Protein AF-A0A816CPG7-F1 (afdb_monomer_lite)

pLDDT: mean 79.44, std 13.74, range [49.06, 98.38]

Radius of gyration: 19.95 Å; chains: 1; bounding box: 40×36×61 Å

Secondary structure (DSSP, 8-state):
-HHHHTGGG-TTS---S--SSTT-SS----TT-SS-----S--STT-PPTT-------SSS------EEEESTTSSS-EEEEES--SSHHIIIII---EEEE--HHHHHHHHHHHHHHHHHHHHHHHHHT-BTTB-------HHHHTTT-TTSHHHHHHHHS--

Organism: NCBI:txid1234261

Structure (mmCIF, N/CA/C/O backbone):
data_AF-A0A816CPG7-F1
#
_entry.id   AF-A0A816CPG7-F1
#
loop_
_atom_site.group_PDB
_atom_site.id
_atom_site.type_symbol
_atom_site.label_atom_id
_atom_site.label_alt_id
_atom_site.label_comp_id
_atom_site.label_asym_id
_atom_site.label_entity_id
_atom_site.label_seq_id
_atom_site.pdbx_PDB_ins_code
_atom_site.Cartn_x
_atom_site.Cartn_y
_atom_site.Cartn_z
_atom_site.occupancy
_atom_site.B_iso_or_equiv
_atom_site.auth_seq_id
_atom_site.auth_comp_id
_atom_site.auth_asym_id
_atom_site.auth_atom_id
_atom_site.pdbx_PDB_model_num
ATOM 1 N N . MET A 1 1 ? 4.038 0.284 21.197 1.00 59.00 1 MET A N 1
ATOM 2 C CA . MET A 1 1 ? 4.541 -0.146 19.866 1.00 59.00 1 MET A CA 1
ATOM 3 C C . MET A 1 1 ? 5.055 -1.590 19.853 1.00 59.00 1 MET A C 1
ATOM 5 O O . MET A 1 1 ? 5.080 -2.216 18.802 1.00 59.00 1 MET A O 1
ATOM 9 N N . ASP A 1 2 ? 5.469 -2.150 20.990 1.00 65.94 2 ASP A N 1
ATOM 10 C CA . ASP A 1 2 ? 6.387 -3.305 21.077 1.00 65.94 2 ASP A CA 1
ATOM 11 C C . ASP A 1 2 ? 5.839 -4.628 20.513 1.00 65.94 2 ASP A C 1
ATOM 13 O O . ASP A 1 2 ? 6.607 -5.479 20.058 1.00 65.94 2 ASP A O 1
ATOM 17 N N . ALA A 1 3 ? 4.510 -4.759 20.443 1.00 67.00 3 ALA A N 1
ATOM 18 C CA . ALA A 1 3 ? 3.823 -5.854 19.759 1.00 67.00 3 ALA A CA 1
ATOM 19 C C . ALA A 1 3 ? 4.096 -5.900 18.239 1.00 67.00 3 ALA A C 1
ATOM 21 O O . ALA A 1 3 ? 4.095 -6.983 17.656 1.00 67.00 3 ALA A O 1
ATOM 22 N N . ILE A 1 4 ? 4.357 -4.748 17.606 1.00 71.25 4 ILE A N 1
ATOM 23 C CA . ILE A 1 4 ? 4.685 -4.637 16.175 1.00 71.25 4 ILE A CA 1
ATOM 24 C C . ILE A 1 4 ? 6.196 -4.788 15.957 1.00 71.25 4 ILE A C 1
ATOM 26 O O . ILE A 1 4 ? 6.611 -5.460 15.015 1.00 71.25 4 ILE A O 1
ATOM 30 N N . LYS A 1 5 ? 7.031 -4.248 16.860 1.00 72.88 5 LYS A N 1
ATOM 31 C CA . LYS A 1 5 ? 8.503 -4.304 16.744 1.00 72.88 5 LYS A CA 1
ATOM 32 C C . LYS A 1 5 ? 9.019 -5.726 16.506 1.00 72.88 5 LYS A C 1
ATOM 34 O O . LYS A 1 5 ? 9.806 -5.967 15.595 1.00 72.88 5 LYS A O 1
ATOM 39 N N . ASN A 1 6 ? 8.513 -6.688 17.281 1.00 74.38 6 ASN A N 1
ATOM 40 C CA . ASN A 1 6 ? 8.913 -8.097 17.211 1.00 74.38 6 ASN A CA 1
ATOM 41 C C . ASN A 1 6 ? 8.104 -8.935 16.197 1.00 74.38 6 ASN A C 1
ATOM 43 O O . ASN A 1 6 ? 8.311 -10.145 16.107 1.00 74.38 6 ASN A O 1
ATOM 47 N N . LEU A 1 7 ? 7.194 -8.335 15.415 1.00 73.62 7 LEU A N 1
ATOM 48 C CA . LEU A 1 7 ? 6.334 -9.069 14.474 1.00 73.62 7 LEU A CA 1
ATOM 49 C C . LEU A 1 7 ? 7.158 -9.839 13.428 1.00 73.62 7 LEU A C 1
ATOM 51 O O . LEU A 1 7 ? 6.875 -11.004 13.164 1.00 73.62 7 LEU A O 1
ATOM 55 N N . HIS A 1 8 ? 8.248 -9.234 12.942 1.00 70.25 8 HIS A N 1
ATOM 56 C CA . HIS A 1 8 ? 9.192 -9.824 11.985 1.00 70.25 8 HIS A CA 1
ATOM 57 C C . HIS A 1 8 ? 9.875 -11.122 12.472 1.00 70.25 8 HIS A C 1
ATOM 59 O O . HIS A 1 8 ? 10.394 -11.890 11.665 1.00 70.25 8 HIS A O 1
ATOM 65 N N . GLN A 1 9 ? 9.878 -11.398 13.782 1.00 74.19 9 GLN A N 1
ATOM 66 C CA . GLN A 1 9 ? 10.439 -12.628 14.361 1.00 74.19 9 GLN A CA 1
ATOM 67 C C . GLN A 1 9 ? 9.450 -13.804 14.274 1.00 74.19 9 GLN A C 1
ATOM 69 O O . GLN A 1 9 ? 9.839 -14.974 14.353 1.00 74.19 9 GLN A O 1
ATOM 74 N N . ARG A 1 10 ? 8.152 -13.518 14.102 1.00 76.88 10 ARG A N 1
ATOM 75 C CA . ARG A 1 10 ? 7.078 -14.514 14.064 1.00 76.88 10 ARG A CA 1
ATOM 76 C C . ARG A 1 10 ? 6.956 -15.093 12.657 1.00 76.88 10 ARG A C 1
ATOM 78 O O . ARG A 1 10 ? 6.136 -14.644 11.869 1.00 76.88 10 ARG A O 1
ATOM 85 N N . LYS A 1 11 ? 7.713 -16.157 12.372 1.00 71.00 11 LYS A N 1
ATOM 86 C CA . LYS A 1 11 ? 7.741 -16.868 11.069 1.00 71.00 11 LYS A CA 1
ATOM 87 C C . LYS A 1 11 ? 6.381 -17.363 10.532 1.00 71.00 11 LYS A C 1
ATOM 89 O O . LYS A 1 11 ? 6.317 -17.811 9.394 1.00 71.00 11 LYS A O 1
ATOM 94 N N . THR A 1 12 ? 5.313 -17.315 11.330 1.00 77.19 12 THR A N 1
ATOM 95 C CA . THR A 1 12 ? 3.931 -17.621 10.922 1.00 77.19 12 THR A CA 1
ATOM 96 C C . THR A 1 12 ? 3.129 -16.399 10.457 1.00 77.19 12 THR A C 1
ATOM 98 O O . THR A 1 12 ? 1.992 -16.565 10.025 1.00 77.19 12 THR A O 1
ATOM 101 N N . ILE A 1 13 ? 3.685 -15.186 10.541 1.00 71.94 13 ILE A N 1
ATOM 102 C CA . ILE A 1 13 ? 3.050 -13.939 10.102 1.00 71.94 13 ILE A CA 1
ATOM 103 C C . ILE A 1 13 ? 3.835 -13.361 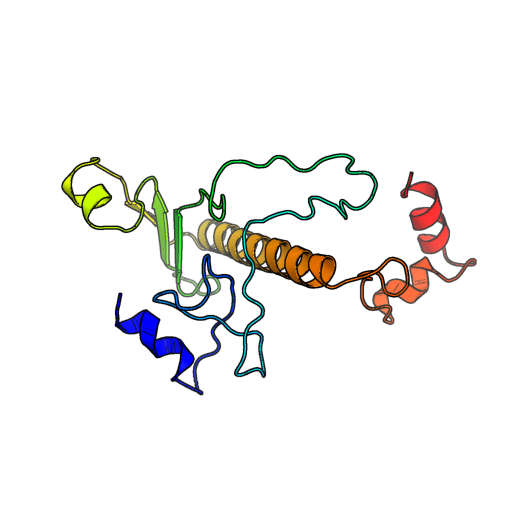8.929 1.00 71.94 13 ILE A C 1
ATOM 105 O O . ILE A 1 13 ? 5.017 -13.038 9.040 1.00 71.94 13 ILE A O 1
ATOM 109 N N . PHE A 1 14 ? 3.148 -13.185 7.805 1.00 74.75 14 PHE A N 1
ATOM 110 C CA . PHE A 1 14 ? 3.658 -12.400 6.691 1.00 74.75 14 PHE A CA 1
ATOM 111 C C . PHE A 1 14 ? 3.551 -10.903 7.022 1.00 74.75 14 PHE A C 1
ATOM 113 O O . PHE A 1 14 ? 2.493 -10.436 7.435 1.00 74.75 14 PHE A O 1
ATOM 120 N N . THR A 1 15 ? 4.648 -10.161 6.860 1.00 75.06 15 THR A N 1
ATOM 121 C CA . THR A 1 15 ? 4.714 -8.708 7.086 1.00 75.06 15 THR A CA 1
ATOM 122 C C . THR A 1 15 ? 5.371 -8.066 5.870 1.00 75.06 15 THR A C 1
ATOM 124 O O . THR A 1 15 ? 6.523 -8.377 5.583 1.00 75.06 15 THR A O 1
ATOM 127 N N . TYR A 1 16 ? 4.658 -7.185 5.169 1.00 75.31 16 TYR A N 1
ATOM 128 C CA . TYR A 1 16 ? 5.121 -6.508 3.953 1.00 75.31 16 TYR A CA 1
ATOM 129 C C . TYR A 1 16 ? 4.612 -5.062 3.919 1.00 75.31 16 TYR A C 1
ATOM 131 O O . TYR A 1 16 ? 3.647 -4.732 4.606 1.00 75.31 16 TYR A O 1
ATOM 139 N N . GLY A 1 17 ? 5.299 -4.192 3.179 1.00 76.81 17 GLY A N 1
ATOM 140 C CA . GLY 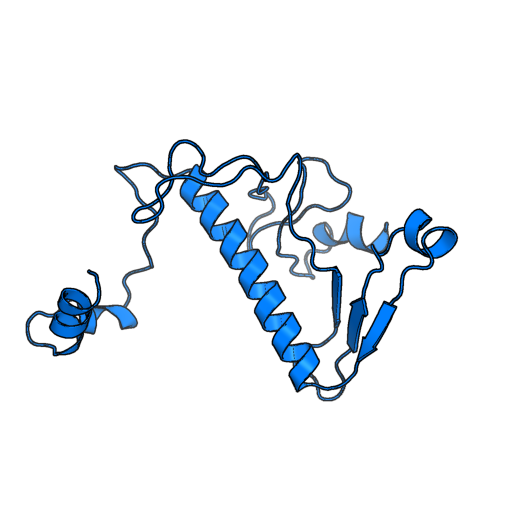A 1 17 ? 5.167 -2.740 3.297 1.00 76.81 17 GLY A CA 1
ATOM 141 C C . GLY A 1 17 ? 6.522 -2.036 3.246 1.00 76.81 17 GLY A C 1
ATOM 142 O O . GLY A 1 17 ? 7.492 -2.593 2.732 1.00 76.81 17 GLY A O 1
ATOM 143 N N . VAL A 1 18 ? 6.594 -0.818 3.788 1.00 74.38 18 VAL A N 1
ATOM 144 C CA . VAL A 1 18 ? 7.789 0.044 3.741 1.00 74.38 18 VAL A CA 1
ATOM 145 C C . VAL A 1 18 ? 8.109 0.677 5.094 1.00 74.38 18 VAL A C 1
ATOM 147 O O . VAL A 1 18 ? 7.239 0.799 5.952 1.00 74.38 18 VAL A O 1
ATOM 150 N N . THR A 1 19 ? 9.367 1.080 5.285 1.00 71.81 19 THR A N 1
ATOM 151 C CA . THR A 1 19 ? 9.864 1.728 6.509 1.00 71.81 19 THR A CA 1
ATOM 152 C C . THR A 1 19 ? 10.715 2.951 6.165 1.00 71.81 19 THR A C 1
ATOM 154 O O . THR A 1 19 ? 11.310 3.023 5.090 1.00 71.81 19 THR A O 1
ATOM 157 N N . GLN A 1 20 ? 10.777 3.926 7.079 1.00 65.19 20 GLN A N 1
ATOM 158 C CA . GLN A 1 20 ? 11.495 5.189 6.864 1.00 65.19 20 GLN A CA 1
ATOM 159 C C . GLN A 1 20 ? 13.021 5.077 7.040 1.00 65.19 20 GLN A C 1
ATOM 161 O O . GLN A 1 20 ? 13.753 5.862 6.435 1.00 65.19 20 GLN A O 1
ATOM 166 N N . SER A 1 21 ? 13.507 4.150 7.872 1.00 59.44 21 SER A N 1
ATOM 167 C CA . SER A 1 21 ? 14.924 4.051 8.244 1.00 59.44 21 SER A CA 1
ATOM 168 C C . SER A 1 21 ? 15.386 2.616 8.484 1.00 59.44 21 SER A C 1
ATOM 170 O O . SER A 1 21 ? 14.645 1.780 9.005 1.00 59.44 21 SER A O 1
ATOM 172 N N . GLU A 1 22 ? 16.655 2.358 8.173 1.00 54.19 22 GLU A N 1
ATOM 173 C CA . GLU A 1 22 ? 17.354 1.145 8.599 1.00 54.19 22 GLU A CA 1
ATOM 174 C C . GLU A 1 22 ? 17.603 1.206 10.112 1.00 54.19 22 GLU A C 1
ATOM 176 O O . GLU A 1 22 ? 17.993 2.249 10.637 1.00 54.19 22 GLU A O 1
ATOM 181 N N . GLY A 1 23 ? 17.314 0.119 10.834 1.00 55.91 23 GLY A N 1
ATOM 182 C CA . GLY A 1 23 ? 17.384 0.107 12.301 1.00 55.91 23 GLY A CA 1
ATOM 183 C C . GLY A 1 23 ? 16.252 0.867 13.009 1.00 55.91 23 GLY A C 1
ATOM 184 O O . GLY A 1 23 ? 16.370 1.156 14.197 1.00 55.91 23 GLY A O 1
ATOM 185 N N . GLY A 1 24 ? 15.158 1.190 12.308 1.00 60.88 24 GLY A N 1
ATOM 186 C CA . GLY A 1 24 ? 13.930 1.674 12.942 1.00 60.88 24 GLY A CA 1
ATOM 187 C C . GLY A 1 24 ? 13.255 0.613 13.826 1.00 60.88 24 GLY A C 1
ATOM 188 O O . GLY A 1 24 ? 13.532 -0.583 13.725 1.00 60.88 24 GLY A O 1
ATOM 189 N N . ASP A 1 25 ? 12.319 1.060 14.669 1.00 63.16 25 ASP A N 1
ATOM 190 C CA . ASP A 1 25 ? 11.571 0.211 15.614 1.00 63.16 25 ASP A CA 1
ATOM 191 C C . ASP A 1 25 ? 10.785 -0.934 14.941 1.00 63.16 25 ASP A C 1
ATOM 193 O O . ASP A 1 25 ? 10.504 -1.952 15.570 1.00 63.16 25 ASP A O 1
ATOM 197 N N . VAL A 1 26 ? 10.423 -0.778 13.664 1.00 68.56 26 VAL A N 1
ATOM 198 C CA . VAL A 1 26 ? 9.712 -1.778 12.860 1.00 68.56 26 VAL A CA 1
ATOM 199 C C . VAL A 1 26 ? 10.531 -2.066 11.605 1.00 68.56 26 VAL A C 1
ATOM 201 O O . VAL A 1 26 ? 10.920 -1.144 10.8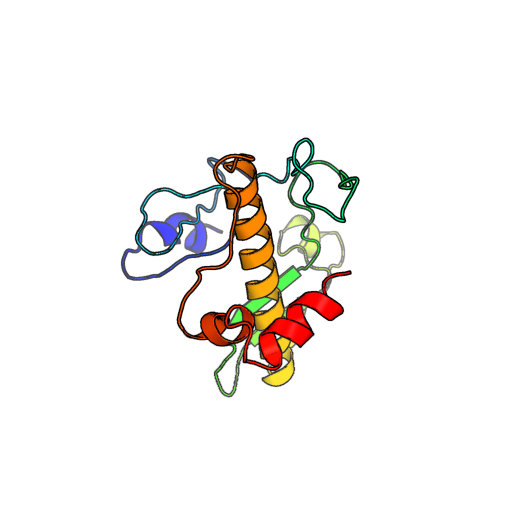92 1.00 68.56 26 VAL A O 1
ATOM 204 N N . ASN A 1 27 ? 10.763 -3.351 11.329 1.00 66.50 27 ASN A N 1
ATOM 205 C CA . ASN A 1 27 ? 11.447 -3.839 10.131 1.00 66.50 27 ASN A CA 1
ATOM 206 C C . ASN A 1 27 ? 10.467 -4.647 9.275 1.00 66.50 27 ASN A C 1
ATOM 208 O O . ASN A 1 27 ? 9.631 -5.376 9.811 1.00 66.50 27 ASN A O 1
ATOM 212 N N . VAL A 1 28 ? 10.573 -4.515 7.952 1.00 67.44 28 VAL A N 1
ATOM 213 C CA . VAL A 1 28 ? 9.647 -5.114 6.979 1.00 67.44 28 VAL A CA 1
ATOM 214 C C . VAL A 1 28 ? 10.444 -5.775 5.856 1.00 67.44 28 VAL A C 1
ATOM 216 O O . VAL A 1 28 ? 11.457 -5.235 5.410 1.00 67.44 28 VAL A O 1
ATOM 219 N N . PHE A 1 29 ? 10.001 -6.952 5.407 1.00 67.06 29 PHE A N 1
ATOM 220 C CA . PHE A 1 29 ? 10.732 -7.799 4.463 1.00 67.06 29 PHE A CA 1
ATOM 221 C C . PHE A 1 29 ? 9.833 -8.235 3.293 1.00 67.06 29 PHE A C 1
ATOM 223 O O . PHE A 1 29 ? 8.636 -8.442 3.490 1.00 67.06 29 PHE A O 1
ATOM 230 N N . PRO A 1 30 ? 10.364 -8.397 2.067 1.00 59.56 30 PRO A N 1
ATOM 231 C CA . PRO A 1 30 ? 9.598 -8.979 0.970 1.00 59.56 30 PRO A CA 1
ATOM 232 C C . PRO A 1 30 ? 9.302 -10.469 1.239 1.00 59.56 30 PRO A C 1
ATOM 234 O O . PRO A 1 30 ? 10.088 -11.138 1.921 1.00 59.56 30 PRO A O 1
ATOM 237 N N . PRO A 1 31 ? 8.194 -11.018 0.701 1.00 56.25 31 PRO A N 1
ATOM 238 C CA . PRO A 1 31 ? 7.827 -12.420 0.895 1.00 56.25 31 PRO A CA 1
ATOM 239 C C . PRO A 1 31 ? 8.971 -13.371 0.522 1.00 56.25 31 PRO A C 1
ATOM 241 O O . PRO A 1 31 ? 9.526 -13.301 -0.571 1.00 56.25 31 PRO A O 1
ATOM 244 N N . GLY A 1 32 ? 9.312 -14.272 1.447 1.00 58.47 32 GLY A N 1
ATOM 245 C CA . GLY A 1 32 ? 10.392 -15.250 1.281 1.00 58.47 32 GLY A CA 1
ATOM 246 C C . GLY A 1 32 ? 11.795 -14.775 1.686 1.00 58.47 32 GLY A C 1
ATOM 247 O O . GLY A 1 32 ? 12.719 -15.581 1.628 1.00 58.47 32 GLY A O 1
ATOM 248 N N . SER A 1 33 ? 11.974 -13.525 2.132 1.00 60.88 33 SER A N 1
ATOM 249 C CA . SER A 1 33 ? 13.274 -12.998 2.574 1.00 60.88 33 SER A CA 1
ATOM 250 C C . SER A 1 33 ? 13.345 -12.746 4.085 1.00 60.88 33 SER A C 1
ATOM 252 O O . SER A 1 33 ? 12.359 -12.363 4.710 1.00 60.88 33 SER A O 1
ATOM 254 N N . SER A 1 34 ? 14.540 -12.899 4.664 1.00 57.69 34 SER A N 1
ATOM 255 C CA . SER A 1 34 ? 14.889 -12.393 6.005 1.00 57.69 34 SER A CA 1
ATOM 256 C C . SER A 1 34 ? 15.492 -10.983 5.987 1.00 57.69 34 SER A C 1
ATOM 258 O O . SER A 1 34 ? 15.719 -10.408 7.046 1.00 57.69 34 SER A O 1
ATOM 260 N N . ASN A 1 35 ? 15.799 -10.458 4.796 1.00 55.78 35 ASN A N 1
ATOM 261 C CA . ASN A 1 35 ? 16.494 -9.190 4.584 1.00 55.78 35 ASN A CA 1
ATOM 262 C C . ASN A 1 35 ? 15.631 -8.300 3.672 1.00 55.78 35 ASN A C 1
ATOM 264 O O . ASN A 1 35 ? 15.134 -8.761 2.639 1.00 55.78 35 ASN A O 1
ATOM 268 N N . GLY A 1 36 ? 15.432 -7.038 4.050 1.00 53.62 36 GLY A N 1
ATOM 269 C CA . GLY A 1 36 ? 14.522 -6.119 3.362 1.00 53.62 36 GLY A CA 1
ATOM 270 C C . GLY A 1 36 ? 15.228 -5.186 2.390 1.00 53.62 36 GLY A C 1
ATOM 271 O O . GLY A 1 36 ? 16.366 -4.795 2.625 1.00 53.62 36 GLY A O 1
ATOM 272 N N . ILE A 1 37 ? 14.518 -4.771 1.338 1.00 55.91 37 ILE A N 1
ATOM 273 C CA . ILE A 1 37 ? 14.851 -3.525 0.645 1.00 55.91 37 ILE A CA 1
ATOM 274 C C . ILE A 1 37 ? 14.146 -2.417 1.423 1.00 55.91 37 ILE A C 1
ATOM 276 O O . ILE A 1 37 ? 12.931 -2.256 1.307 1.00 55.91 37 ILE A O 1
ATOM 280 N N . ILE A 1 38 ? 14.891 -1.684 2.246 1.00 57.00 38 ILE A N 1
ATOM 281 C CA . ILE A 1 38 ? 14.360 -0.487 2.897 1.00 57.00 38 ILE A CA 1
ATOM 282 C C . ILE A 1 38 ? 14.294 0.617 1.844 1.00 57.00 38 ILE A C 1
ATOM 284 O O . ILE A 1 38 ? 15.201 0.765 1.027 1.00 57.00 38 ILE A O 1
ATOM 288 N N . VAL A 1 39 ? 13.178 1.350 1.817 1.00 56.12 39 VAL A N 1
ATOM 289 C CA . VAL A 1 39 ? 12.884 2.334 0.769 1.00 56.12 39 VAL A CA 1
ATOM 290 C C . VAL A 1 39 ? 13.075 3.739 1.336 1.00 56.12 39 VAL A C 1
ATOM 292 O O . VAL A 1 39 ? 12.108 4.340 1.815 1.00 56.12 39 VAL A O 1
ATOM 295 N N . PRO A 1 40 ? 14.298 4.298 1.327 1.00 54.06 40 PRO A N 1
ATOM 296 C CA . PRO A 1 40 ? 14.487 5.668 1.764 1.00 54.06 40 PRO A CA 1
ATOM 297 C C . PRO A 1 40 ? 13.699 6.612 0.850 1.00 54.06 40 PRO A C 1
ATOM 299 O O . PRO A 1 40 ? 13.546 6.387 -0.350 1.00 54.06 40 PRO A O 1
ATOM 302 N N . PHE A 1 41 ? 13.240 7.729 1.407 1.00 57.97 41 PHE A N 1
ATOM 303 C CA . PHE A 1 41 ? 12.587 8.786 0.629 1.00 57.97 41 PHE A CA 1
ATOM 304 C C . PHE A 1 41 ? 13.479 9.367 -0.487 1.00 57.97 41 PHE A C 1
ATOM 306 O O . PHE A 1 41 ? 12.984 9.955 -1.448 1.00 57.97 41 PHE A O 1
ATOM 313 N N . SER A 1 42 ? 14.800 9.230 -0.353 1.00 54.28 42 SER A N 1
ATOM 314 C CA . SER A 1 42 ? 15.806 9.932 -1.145 1.00 54.28 42 SER A CA 1
ATOM 315 C C . SER A 1 42 ? 15.899 9.470 -2.606 1.00 54.28 42 SER A C 1
ATOM 317 O O . SER A 1 42 ? 16.831 8.763 -2.978 1.00 54.28 42 SER A O 1
ATOM 319 N N . PHE A 1 43 ? 14.999 10.036 -3.417 1.00 60.97 43 PHE A N 1
ATOM 320 C CA . PHE A 1 43 ? 15.183 10.413 -4.822 1.00 60.97 43 PHE A CA 1
ATOM 321 C C . PHE A 1 43 ? 15.315 9.258 -5.846 1.00 60.97 43 PHE A C 1
ATOM 323 O O . PHE A 1 43 ? 16.344 8.601 -5.944 1.00 60.97 43 PHE A O 1
ATOM 330 N N . LEU A 1 44 ? 14.336 9.176 -6.763 1.00 58.19 44 LEU A N 1
ATOM 331 C CA . LEU A 1 44 ? 14.593 8.818 -8.178 1.00 58.19 44 LEU A CA 1
ATOM 332 C C . LEU A 1 44 ? 15.269 9.983 -8.940 1.00 58.19 44 LEU A C 1
ATOM 334 O O . LEU A 1 44 ? 15.468 9.957 -10.150 1.00 58.19 44 LEU A O 1
ATOM 338 N N . SER A 1 45 ? 15.654 11.008 -8.185 1.00 61.53 45 SER A N 1
ATOM 339 C CA . SER A 1 45 ? 16.618 12.164 -8.426 1.00 61.53 45 SER A CA 1
ATOM 340 C C . SER A 1 45 ? 17.793 11.286 -9.087 1.00 61.53 45 SER A C 1
ATOM 342 O O . SER A 1 45 ? 18.205 10.253 -8.552 1.00 61.53 45 SER A O 1
ATOM 344 N N . LYS A 1 46 ? 18.331 11.735 -10.238 1.00 62.09 46 LYS A N 1
ATOM 345 C CA . LYS A 1 46 ? 19.285 11.075 -11.164 1.00 62.09 46 LYS A CA 1
ATOM 346 C C . LYS A 1 46 ? 18.641 10.189 -12.237 1.00 62.09 46 LYS A C 1
ATOM 348 O O . LYS A 1 46 ? 19.039 10.312 -13.387 1.00 62.09 46 LYS A O 1
ATOM 353 N N . HIS A 1 47 ? 17.652 9.361 -11.904 1.00 66.12 47 HIS A N 1
ATOM 354 C CA . HIS A 1 47 ? 17.033 8.396 -12.828 1.00 66.12 47 HIS A CA 1
ATOM 355 C C . HIS A 1 47 ? 15.500 8.508 -12.825 1.00 66.12 47 HIS A C 1
ATOM 357 O O . HIS A 1 47 ? 14.777 7.568 -12.489 1.00 66.12 47 HIS A O 1
ATOM 363 N N . VAL A 1 48 ? 14.999 9.688 -13.198 1.00 71.69 48 VAL A N 1
ATOM 364 C CA . VAL A 1 48 ? 13.560 9.930 -13.349 1.00 71.69 48 VAL A CA 1
ATOM 365 C C . VAL A 1 48 ? 13.107 9.332 -14.695 1.00 71.69 48 VAL A C 1
ATOM 367 O O . VAL A 1 48 ? 13.674 9.699 -15.727 1.00 71.69 48 VAL A O 1
ATOM 370 N N . PRO A 1 49 ? 12.131 8.404 -14.729 1.00 68.88 49 PRO A N 1
ATOM 371 C CA . PRO A 1 49 ? 11.711 7.757 -15.969 1.00 68.88 49 PRO A CA 1
ATOM 372 C C . PRO A 1 49 ? 10.868 8.699 -16.838 1.00 68.88 49 PRO A C 1
ATOM 374 O O . PRO A 1 49 ? 9.993 9.406 -16.339 1.00 68.88 49 PRO A O 1
ATOM 377 N N . GLN A 1 50 ? 11.078 8.664 -18.156 1.00 70.38 50 GLN A N 1
ATOM 378 C CA . GLN A 1 50 ? 10.247 9.401 -19.116 1.00 70.38 50 GLN A CA 1
ATOM 379 C C . GLN A 1 50 ? 8.761 8.997 -18.990 1.00 70.38 50 GLN 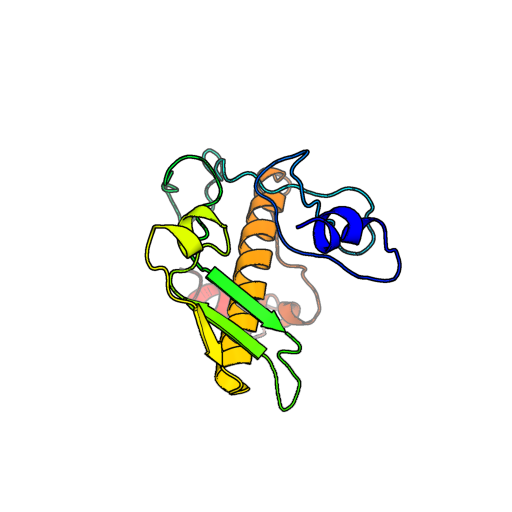A C 1
ATOM 381 O O . GLN A 1 50 ? 8.480 7.815 -18.783 1.00 70.38 50 GLN A O 1
ATOM 386 N N . PRO A 1 51 ? 7.802 9.938 -19.116 1.00 67.88 51 PRO A N 1
ATOM 387 C CA . PRO A 1 51 ? 7.962 11.344 -19.515 1.00 67.88 51 PRO A CA 1
ATOM 388 C C . PRO A 1 51 ? 8.286 12.312 -18.356 1.00 67.88 51 PRO A C 1
ATOM 390 O O . PRO A 1 51 ? 8.300 13.527 -18.552 1.00 67.88 51 PRO A O 1
ATOM 393 N N . PHE A 1 52 ? 8.509 11.820 -17.134 1.00 74.75 52 PHE A N 1
ATOM 394 C CA . PHE A 1 52 ? 8.758 12.681 -15.980 1.00 74.75 52 PHE A CA 1
ATOM 395 C C . PHE A 1 52 ? 10.175 13.281 -16.044 1.00 74.75 52 PHE A C 1
ATOM 397 O O . PHE A 1 52 ? 11.166 12.569 -16.175 1.00 74.75 52 PHE A O 1
ATOM 404 N N . VAL A 1 53 ? 10.278 14.611 -15.939 1.00 72.12 53 VAL A N 1
ATOM 405 C CA . VAL A 1 53 ? 11.555 15.345 -16.096 1.00 72.12 53 VAL A CA 1
ATOM 406 C C . VAL A 1 53 ? 12.226 15.655 -14.751 1.00 72.12 53 VAL A C 1
ATOM 408 O O . VAL A 1 53 ? 13.447 15.772 -14.668 1.00 72.12 53 VAL A O 1
ATOM 411 N N . LYS A 1 54 ? 11.440 15.808 -13.678 1.00 73.62 54 LYS A N 1
ATOM 412 C CA . LYS A 1 54 ? 11.929 16.163 -12.340 1.00 73.62 54 LYS A CA 1
ATOM 413 C C . LYS A 1 54 ? 10.998 15.624 -11.255 1.00 73.62 54 LYS A C 1
ATOM 415 O O . LYS A 1 54 ? 9.786 15.777 -11.346 1.00 73.62 54 LYS A O 1
ATOM 420 N N . GLU A 1 55 ? 11.588 15.076 -10.199 1.00 71.50 55 GLU A N 1
ATOM 421 C CA . GLU A 1 55 ? 10.903 14.742 -8.947 1.00 71.50 55 GLU A CA 1
ATOM 422 C C . GLU A 1 55 ? 10.973 15.909 -7.940 1.00 71.50 55 GLU A C 1
ATOM 424 O O . GLU A 1 55 ? 11.975 16.629 -7.872 1.00 71.50 55 GLU A O 1
ATOM 429 N N . TRP A 1 56 ? 9.908 16.103 -7.154 1.00 67.38 56 TRP A N 1
ATOM 430 C CA . TRP A 1 56 ? 9.842 17.105 -6.087 1.00 67.38 56 TRP A CA 1
ATOM 431 C C . TRP A 1 56 ? 10.334 16.536 -4.748 1.00 67.38 56 TRP A C 1
ATOM 433 O O . TRP A 1 56 ? 9.782 15.571 -4.224 1.00 67.38 56 TRP A O 1
ATOM 443 N N . SER A 1 57 ? 11.348 17.168 -4.154 1.00 63.03 57 SER A N 1
ATOM 444 C CA . SER A 1 57 ? 11.874 16.817 -2.831 1.00 63.03 57 SER A CA 1
ATOM 445 C C . SER A 1 57 ? 11.080 17.518 -1.721 1.00 63.03 57 SER A C 1
ATOM 447 O O . SER A 1 57 ? 11.427 18.621 -1.305 1.00 63.03 57 SER A O 1
ATOM 449 N N . GLY A 1 58 ? 10.012 16.875 -1.242 1.00 55.97 58 GLY A N 1
ATOM 450 C CA . GLY A 1 58 ? 9.083 17.421 -0.240 1.00 55.97 58 GLY A CA 1
ATOM 451 C C . GLY A 1 58 ? 9.603 17.610 1.195 1.00 55.97 58 GLY A C 1
ATOM 452 O O . GLY A 1 58 ? 8.834 18.071 2.031 1.00 55.97 58 GLY A O 1
ATOM 453 N N . GLY A 1 59 ? 10.860 17.276 1.504 1.00 61.66 59 GLY A N 1
ATOM 454 C CA . GLY A 1 59 ? 11.440 17.434 2.844 1.00 61.66 59 GLY A CA 1
ATOM 455 C C . GLY A 1 59 ? 12.472 16.355 3.181 1.00 61.66 59 GLY A C 1
ATOM 456 O O . GLY A 1 59 ? 13.155 15.845 2.293 1.00 61.66 59 GLY A O 1
ATOM 457 N N . MET A 1 60 ? 12.570 16.001 4.466 1.00 57.00 60 MET A N 1
ATOM 458 C CA . MET A 1 60 ? 13.263 14.798 4.946 1.00 57.00 60 MET A CA 1
ATOM 459 C C . MET A 1 60 ? 12.234 13.739 5.362 1.00 57.00 60 MET A C 1
ATOM 461 O O . MET A 1 60 ? 11.267 14.071 6.040 1.00 57.00 60 MET A O 1
ATOM 465 N N . GLY A 1 61 ? 12.483 12.467 5.035 1.00 60.00 61 GLY A N 1
ATOM 466 C CA . GLY A 1 61 ? 11.589 11.352 5.387 1.00 60.00 61 GLY A CA 1
ATOM 467 C C . GLY A 1 61 ? 10.476 11.096 4.366 1.00 60.00 61 GLY A C 1
ATOM 468 O O . GLY A 1 61 ? 10.250 11.894 3.461 1.00 60.00 61 GLY A O 1
ATOM 469 N N . GLN A 1 62 ? 9.819 9.935 4.466 1.00 64.00 62 GLN A N 1
ATOM 470 C CA . GLN A 1 62 ? 8.761 9.538 3.530 1.00 64.00 62 GLN A CA 1
ATOM 471 C C . GLN A 1 62 ? 7.539 10.450 3.689 1.00 64.00 62 GLN A C 1
ATOM 473 O O . GLN A 1 62 ? 6.935 10.497 4.756 1.00 64.00 62 GLN A O 1
ATOM 478 N N . VAL A 1 63 ? 7.141 11.136 2.615 1.00 72.81 63 VAL A N 1
ATOM 479 C CA . VAL A 1 63 ? 5.955 12.010 2.603 1.00 72.81 63 VAL A CA 1
ATOM 480 C C . VAL A 1 63 ? 4.689 11.198 2.284 1.00 72.81 63 VAL A C 1
ATOM 482 O O . VAL A 1 63 ? 3.958 11.497 1.344 1.00 72.81 63 VAL A O 1
ATOM 485 N N . ILE A 1 64 ? 4.443 10.146 3.071 1.00 81.94 64 ILE A N 1
ATOM 486 C CA . ILE A 1 64 ? 3.114 9.533 3.193 1.00 81.94 64 ILE A CA 1
ATOM 487 C C . ILE A 1 64 ? 2.391 10.352 4.260 1.00 81.94 64 ILE A C 1
ATOM 489 O O . ILE A 1 64 ? 2.775 10.318 5.428 1.00 81.94 64 ILE A O 1
ATOM 493 N N . HIS A 1 65 ? 1.396 11.146 3.863 1.00 87.94 65 HIS A N 1
ATOM 494 C CA . HIS A 1 65 ? 0.636 11.965 4.814 1.00 87.94 65 HIS A CA 1
ATOM 495 C C . HIS A 1 65 ? -0.671 11.298 5.275 1.00 87.94 65 HIS A C 1
ATOM 497 O O . HIS A 1 65 ? -1.334 11.808 6.183 1.00 87.94 65 HIS A O 1
ATOM 503 N N . ASP A 1 66 ? -1.014 10.153 4.693 1.00 90.38 66 ASP A N 1
ATOM 504 C CA . ASP A 1 66 ? -2.194 9.370 5.041 1.00 90.38 66 ASP A CA 1
ATOM 505 C C . ASP A 1 66 ? -2.009 8.667 6.390 1.00 90.38 66 ASP A C 1
ATOM 507 O O . ASP A 1 66 ? -0.917 8.214 6.737 1.00 90.38 66 ASP A O 1
ATOM 511 N N . LYS A 1 67 ? -3.084 8.617 7.178 1.00 93.56 67 LYS A N 1
ATOM 512 C CA . LYS A 1 67 ? -3.072 8.164 8.574 1.00 93.56 67 LYS A CA 1
ATOM 513 C C . LYS A 1 67 ? -4.245 7.227 8.793 1.00 93.56 67 LYS A C 1
ATOM 515 O O . LYS A 1 67 ? -5.361 7.678 9.044 1.00 93.56 67 LYS A O 1
ATOM 520 N N . PHE A 1 68 ? -4.004 5.929 8.644 1.00 95.69 68 PHE A N 1
ATOM 521 C CA . PHE A 1 68 ? -5.051 4.927 8.785 1.00 95.69 68 PHE A CA 1
ATOM 522 C C . PHE A 1 68 ? -4.540 3.565 9.264 1.00 95.69 68 PHE A C 1
ATOM 524 O O . PHE A 1 68 ? -3.367 3.224 9.118 1.00 95.69 68 PHE A O 1
ATOM 531 N N . ILE A 1 69 ? -5.464 2.762 9.789 1.00 95.75 69 ILE A N 1
ATOM 532 C CA . ILE A 1 69 ? -5.312 1.325 10.044 1.00 95.75 69 ILE A CA 1
ATOM 533 C C . ILE A 1 69 ? -6.528 0.639 9.417 1.00 95.75 69 ILE A C 1
ATOM 535 O O . ILE A 1 69 ? -7.651 1.051 9.702 1.00 95.75 69 ILE A O 1
ATOM 539 N N . ILE A 1 70 ? -6.327 -0.415 8.618 1.00 96.69 70 ILE A N 1
ATOM 540 C CA . ILE A 1 70 ? -7.415 -1.316 8.204 1.00 96.69 70 ILE A CA 1
ATOM 541 C C . ILE A 1 70 ? -7.177 -2.705 8.798 1.00 96.69 70 ILE A C 1
ATOM 543 O O . ILE A 1 70 ? -6.068 -3.233 8.729 1.00 96.69 70 ILE A O 1
ATOM 547 N N . ILE A 1 71 ? -8.228 -3.294 9.360 1.00 96.69 71 ILE A N 1
ATOM 548 C CA . ILE A 1 71 ? -8.281 -4.657 9.894 1.00 96.69 71 ILE A CA 1
ATOM 549 C C . ILE A 1 71 ? -9.346 -5.423 9.103 1.00 96.69 71 ILE A C 1
ATOM 551 O O . ILE A 1 71 ? -10.439 -4.900 8.879 1.00 96.69 71 ILE A O 1
ATOM 555 N N . ASP A 1 72 ? -9.004 -6.640 8.670 1.00 96.44 72 ASP A N 1
ATOM 556 C CA . ASP A 1 72 ? -9.891 -7.605 8.005 1.00 96.44 72 ASP A CA 1
ATOM 557 C C . ASP A 1 72 ? -10.713 -7.015 6.841 1.00 96.44 72 ASP A C 1
ATOM 559 O O . ASP A 1 72 ? -11.911 -7.249 6.717 1.00 96.44 72 ASP A O 1
ATOM 563 N N . PHE A 1 73 ? -10.056 -6.235 5.970 1.00 95.19 73 PHE A N 1
ATOM 564 C CA . PHE A 1 73 ? -10.671 -5.398 4.920 1.00 95.19 73 PHE A CA 1
ATOM 565 C C . PHE A 1 73 ? -11.626 -6.115 3.943 1.00 95.19 73 PHE A C 1
ATOM 567 O O . PHE A 1 73 ? -12.393 -5.457 3.240 1.00 95.19 73 PHE A O 1
ATOM 574 N N . ASN A 1 74 ? -11.557 -7.444 3.861 1.00 93.25 74 ASN A N 1
ATOM 575 C CA . ASN A 1 74 ? -12.378 -8.300 3.005 1.00 93.25 74 ASN A CA 1
ATOM 576 C C . ASN A 1 74 ? -13.447 -9.109 3.773 1.00 93.25 74 ASN A C 1
ATOM 578 O O . ASN A 1 74 ? -14.140 -9.921 3.156 1.00 93.25 74 ASN A O 1
ATOM 582 N N . ASP A 1 75 ? -13.583 -8.909 5.086 1.00 96.38 75 ASP A N 1
ATOM 583 C CA . ASP A 1 75 ? -14.675 -9.458 5.894 1.00 96.38 75 ASP A CA 1
ATOM 584 C C . ASP A 1 75 ? -15.985 -8.653 5.705 1.00 96.38 75 ASP A C 1
ATOM 586 O O . ASP A 1 75 ? -16.048 -7.646 4.996 1.00 96.38 75 ASP A O 1
ATOM 590 N N . LYS A 1 76 ? -17.069 -9.111 6.337 1.00 95.38 76 LYS A N 1
ATOM 591 C CA . LYS A 1 76 ? -18.367 -8.429 6.406 1.00 95.38 76 LYS A CA 1
ATOM 592 C C . LYS A 1 76 ? -18.385 -7.284 7.421 1.00 95.38 76 LYS A C 1
ATOM 594 O O . LYS A 1 76 ? -19.222 -6.397 7.285 1.00 95.38 76 LYS A O 1
ATOM 599 N N . ASN A 1 77 ? -17.515 -7.317 8.431 1.00 96.94 77 ASN A N 1
ATOM 600 C CA . ASN A 1 77 ? -17.355 -6.264 9.434 1.00 96.94 77 ASN A CA 1
ATOM 601 C C . ASN A 1 77 ? -15.859 -5.911 9.607 1.00 96.94 77 ASN A C 1
ATOM 603 O O . ASN A 1 77 ? -15.274 -6.200 10.658 1.00 96.94 77 ASN A O 1
ATOM 607 N N . PRO A 1 78 ? -15.226 -5.297 8.589 1.00 98.00 78 PRO A N 1
ATOM 608 C CA . PRO A 1 78 ? -13.872 -4.769 8.717 1.00 98.00 78 PRO A CA 1
ATOM 609 C C . PRO A 1 78 ? -13.831 -3.619 9.728 1.00 98.00 78 PRO A C 1
ATOM 611 O O . PRO A 1 78 ? -14.863 -3.047 10.085 1.00 98.00 78 PRO A O 1
ATOM 614 N N . GLN A 1 79 ? -12.628 -3.231 10.152 1.00 98.38 79 GLN A N 1
ATOM 615 C CA . GLN A 1 79 ? -12.426 -2.008 10.932 1.00 98.38 79 GLN A CA 1
ATOM 616 C C . GLN A 1 79 ? -11.433 -1.102 10.212 1.00 98.38 79 GLN A C 1
ATOM 618 O O . GLN A 1 79 ? -10.284 -1.483 9.998 1.00 98.38 79 GLN A O 1
ATOM 623 N N . LEU A 1 80 ? -11.873 0.101 9.857 1.00 97.94 80 LEU A N 1
ATOM 624 C CA . LEU A 1 80 ? -11.029 1.178 9.356 1.00 97.94 80 LEU A CA 1
ATOM 625 C C . LEU A 1 80 ? -10.960 2.278 10.417 1.00 97.94 80 LEU A C 1
ATOM 627 O O . LEU A 1 80 ? -11.988 2.842 10.788 1.00 97.94 80 LEU A O 1
ATOM 631 N N . PHE A 1 81 ? -9.751 2.626 10.844 1.00 97.88 81 PHE A N 1
ATOM 632 C CA . PHE A 1 81 ? -9.473 3.814 11.648 1.00 97.88 81 PHE A CA 1
ATOM 633 C C . PHE A 1 81 ? -8.738 4.836 10.778 1.00 97.88 81 PHE A C 1
ATOM 635 O O . PHE A 1 81 ? -7.797 4.453 10.089 1.00 97.88 81 PHE A O 1
ATOM 642 N N . THR A 1 82 ? -9.154 6.104 10.772 1.00 97.38 82 THR A N 1
ATOM 643 C CA . THR A 1 82 ? -8.537 7.175 9.955 1.00 97.38 82 THR A CA 1
ATOM 644 C C . THR A 1 82 ? -8.850 8.570 10.516 1.00 97.38 82 THR A C 1
ATOM 646 O O . THR A 1 82 ? -9.865 8.746 11.192 1.00 97.38 82 THR A O 1
ATOM 649 N N . GLY A 1 83 ? -8.007 9.577 10.272 1.00 93.94 83 GLY A N 1
ATOM 650 C CA . GLY A 1 83 ? -8.249 10.948 10.744 1.00 93.94 83 GLY A CA 1
ATOM 651 C C . GLY A 1 83 ? -7.032 11.870 10.648 1.00 93.94 83 GLY A C 1
ATOM 652 O O . GLY A 1 83 ? -6.155 11.660 9.812 1.00 93.94 83 GLY A O 1
ATOM 653 N N . SER A 1 84 ? -6.979 12.903 11.496 1.00 92.94 84 SER A N 1
ATOM 654 C CA . SER A 1 84 ? -5.780 13.744 11.641 1.00 92.94 84 SER A CA 1
ATOM 655 C C . SER A 1 84 ? -4.726 13.111 12.559 1.00 92.94 84 SER A C 1
ATOM 657 O O . SER A 1 84 ? -3.541 13.407 12.401 1.00 92.94 84 SER A O 1
ATOM 659 N N . SER A 1 85 ? -5.157 12.210 13.457 1.00 92.50 85 SER A N 1
ATOM 660 C CA . SER A 1 85 ? -4.316 11.475 14.407 1.00 92.50 85 SER A CA 1
ATOM 661 C C . SER A 1 85 ? -3.089 10.856 13.753 1.00 92.50 85 SER A C 1
ATOM 663 O O . SER A 1 85 ? -3.163 10.051 12.826 1.00 92.50 85 SER A O 1
ATOM 665 N N . ASN A 1 86 ? -1.935 11.211 14.308 1.00 88.94 86 ASN A N 1
ATOM 666 C CA . ASN A 1 86 ? -0.641 10.647 13.946 1.00 88.94 86 ASN A CA 1
ATOM 667 C C . ASN A 1 86 ? -0.379 9.296 14.647 1.00 88.94 86 ASN A C 1
ATOM 669 O O . ASN A 1 86 ? 0.720 8.755 14.525 1.00 88.94 86 ASN A O 1
ATOM 673 N N . LEU A 1 87 ? -1.360 8.767 15.397 1.00 87.88 87 LEU A N 1
ATOM 674 C CA . LEU A 1 87 ? -1.270 7.553 16.220 1.00 87.88 87 LEU A CA 1
ATOM 675 C C . LEU A 1 87 ? -0.084 7.599 17.207 1.00 87.88 87 LEU A C 1
ATOM 677 O O . LEU A 1 87 ? 0.571 6.591 17.487 1.00 87.88 87 LEU A O 1
ATOM 681 N N . ALA A 1 88 ? 0.207 8.798 17.720 1.00 84.62 88 ALA A N 1
ATOM 682 C CA . ALA A 1 88 ? 1.394 9.115 18.506 1.00 84.62 88 ALA A CA 1
ATOM 683 C C . ALA A 1 88 ? 1.028 10.032 19.680 1.00 84.62 88 ALA A C 1
ATOM 685 O O . ALA A 1 88 ? 0.346 11.034 19.485 1.00 84.62 88 ALA A O 1
ATOM 686 N N . ALA A 1 89 ? 1.525 9.717 20.882 1.00 81.94 89 ALA A N 1
ATOM 687 C CA . ALA A 1 89 ? 1.061 10.299 22.150 1.00 81.94 89 ALA A CA 1
ATOM 688 C C . ALA A 1 89 ? 0.949 11.836 22.155 1.00 81.94 89 ALA A C 1
ATOM 690 O O . ALA A 1 89 ? -0.073 12.364 22.572 1.00 81.94 89 ALA A O 1
ATOM 691 N N . GLY A 1 90 ? 1.938 12.561 21.617 1.00 78.94 90 GLY A N 1
ATOM 692 C CA . GLY A 1 90 ? 1.890 14.029 21.556 1.00 78.94 90 GLY A CA 1
ATOM 693 C C . GLY A 1 90 ? 0.744 14.601 20.704 1.00 78.94 90 GLY A C 1
ATOM 694 O O . GLY A 1 90 ? 0.263 15.690 20.999 1.00 78.94 90 GLY A O 1
ATOM 695 N N . GLY A 1 91 ? 0.272 13.874 19.686 1.00 77.44 91 GLY A N 1
ATOM 696 C CA . GLY A 1 91 ? -0.914 14.256 18.913 1.00 77.44 91 GLY A CA 1
ATOM 697 C C . GLY A 1 91 ? -2.194 14.095 19.732 1.00 77.44 91 GLY A C 1
ATOM 698 O O . GLY A 1 91 ? -2.956 15.050 19.888 1.00 77.44 91 GLY A O 1
ATOM 699 N N . GLU A 1 92 ? -2.366 12.914 20.330 1.00 81.06 92 GLU A N 1
ATOM 700 C CA . GLU A 1 92 ? -3.543 12.564 21.137 1.00 81.06 92 GLU A CA 1
ATOM 701 C C . GLU A 1 92 ? -3.659 13.408 22.424 1.00 81.06 92 GLU A C 1
ATOM 703 O O . GLU A 1 92 ? -4.761 13.740 22.852 1.00 81.06 92 GLU A O 1
ATOM 708 N N . GLU A 1 93 ? -2.531 13.776 23.042 1.00 84.88 93 GLU A N 1
ATOM 709 C CA . GLU A 1 93 ? -2.490 14.542 24.297 1.00 84.88 93 GLU A CA 1
ATOM 710 C C . GLU A 1 93 ? -2.591 16.066 24.107 1.00 84.88 93 GLU A C 1
ATOM 712 O O . GLU A 1 93 ? -2.999 16.758 25.040 1.00 84.88 93 GLU A O 1
ATOM 717 N N . GLN A 1 94 ? -2.172 16.615 22.954 1.00 88.12 94 GLN A N 1
ATOM 718 C CA . GLN A 1 94 ? -1.912 18.064 22.821 1.00 88.12 94 GLN A CA 1
ATOM 719 C C . GLN A 1 94 ? -2.519 18.711 21.567 1.00 88.12 94 GLN A C 1
ATOM 721 O O . GLN A 1 94 ? -2.946 19.865 21.629 1.00 88.12 94 GLN A O 1
ATOM 726 N N . ASN A 1 95 ? -2.603 17.998 20.438 1.00 84.06 95 ASN A N 1
ATOM 727 C CA . ASN A 1 95 ? -3.052 18.592 19.171 1.00 84.06 95 ASN A CA 1
ATOM 728 C C . ASN A 1 95 ? -4.581 18.633 19.011 1.00 84.06 95 ASN A C 1
ATOM 730 O O . ASN A 1 95 ? -5.067 19.300 18.101 1.00 84.06 95 ASN A O 1
ATOM 734 N N . ASN A 1 96 ? -5.339 17.955 19.884 1.00 86.94 96 ASN A N 1
ATOM 735 C CA . ASN A 1 96 ? -6.767 17.651 19.683 1.00 86.94 96 ASN A CA 1
ATOM 736 C C . ASN A 1 96 ? -7.010 16.903 18.356 1.00 86.94 96 ASN A C 1
ATOM 738 O O . ASN A 1 96 ? -7.983 17.164 17.647 1.00 86.94 96 ASN A O 1
ATOM 742 N N . ASP A 1 97 ? -6.090 15.994 18.017 1.00 92.06 97 ASP A N 1
ATOM 743 C CA . ASP A 1 97 ? -6.183 15.155 16.826 1.00 92.06 97 ASP A CA 1
ATOM 744 C C . ASP A 1 97 ? -7.452 14.278 16.860 1.00 92.06 97 ASP A C 1
ATOM 746 O O . ASP A 1 97 ? -7.862 13.786 17.912 1.00 92.06 97 ASP A O 1
ATOM 750 N N . ASN A 1 98 ? -8.078 14.056 15.700 1.00 91.62 98 ASN A N 1
ATOM 751 C CA . ASN A 1 98 ? -9.250 13.191 15.580 1.00 91.62 98 ASN A CA 1
ATOM 752 C C . ASN A 1 98 ? -8.887 11.818 14.997 1.00 91.62 98 ASN A C 1
ATOM 754 O O . ASN A 1 98 ? -8.112 11.717 14.042 1.00 91.62 98 ASN A O 1
ATOM 758 N N . LEU A 1 99 ? -9.549 10.773 15.501 1.00 93.88 99 LEU A N 1
ATOM 759 C CA . LEU A 1 99 ? -9.550 9.427 14.931 1.00 93.88 99 LEU A CA 1
ATOM 760 C C . LEU A 1 99 ? -11.001 8.954 14.771 1.00 93.88 99 LEU A C 1
ATOM 762 O O . LEU A 1 99 ? -11.769 8.926 15.731 1.00 93.88 99 LEU A O 1
ATOM 766 N N . LEU A 1 100 ? -11.388 8.620 13.543 1.00 95.94 100 LEU A N 1
ATOM 767 C CA . LEU A 1 100 ? -12.715 8.125 13.178 1.00 95.94 100 LEU A CA 1
ATOM 768 C C . LEU A 1 100 ? -12.647 6.617 12.945 1.00 95.94 100 LEU A C 1
ATOM 770 O O . LEU A 1 100 ? -11.683 6.137 12.350 1.00 95.94 100 LEU A O 1
ATOM 774 N N . ALA A 1 101 ? -13.682 5.891 13.367 1.00 97.75 101 ALA A N 1
ATOM 775 C CA . ALA A 1 101 ? -13.829 4.459 13.125 1.00 97.75 101 ALA A CA 1
ATOM 776 C C . ALA A 1 101 ? -14.982 4.195 12.143 1.00 97.75 101 ALA A C 1
ATOM 778 O O . ALA A 1 101 ? -16.087 4.706 12.325 1.00 97.75 101 ALA A O 1
ATOM 779 N N . PHE A 1 102 ? -14.730 3.370 11.128 1.00 97.69 102 PHE A N 1
ATOM 780 C CA . PHE A 1 102 ? -15.695 2.950 10.114 1.00 97.69 102 PHE A CA 1
ATOM 781 C C . PHE A 1 102 ? -15.724 1.422 10.009 1.00 97.69 102 PHE A C 1
ATOM 783 O O . PHE A 1 102 ? -14.680 0.772 10.058 1.00 97.69 102 PHE A O 1
ATOM 790 N N . THR A 1 103 ? -16.915 0.860 9.799 1.00 97.88 103 THR A N 1
ATOM 791 C CA . THR A 1 103 ? -17.127 -0.575 9.531 1.00 97.88 103 THR A CA 1
ATOM 792 C C . THR A 1 103 ? -17.780 -0.845 8.170 1.00 97.88 103 THR A C 1
ATOM 794 O O . THR A 1 103 ? -18.130 -1.983 7.870 1.00 97.88 103 THR A O 1
ATOM 797 N N . ASP A 1 104 ? -17.939 0.183 7.324 1.00 97.62 104 ASP A N 1
ATOM 798 C CA . ASP A 1 104 ? -18.453 0.019 5.959 1.00 97.62 104 ASP A CA 1
ATOM 799 C C . ASP A 1 104 ? -17.434 -0.750 5.089 1.00 97.62 104 ASP A C 1
ATOM 801 O O . ASP A 1 104 ? -16.301 -0.274 4.922 1.00 97.62 104 ASP A O 1
ATOM 805 N N . PRO A 1 105 ? -17.804 -1.907 4.501 1.00 97.56 105 PRO A N 1
ATOM 806 C CA . PRO A 1 105 ? -16.864 -2.712 3.727 1.00 97.56 105 PRO A CA 1
ATOM 807 C C . PRO A 1 105 ? -16.316 -2.022 2.478 1.00 97.56 105 PRO A C 1
ATOM 809 O O . PRO A 1 105 ? -15.167 -2.255 2.117 1.00 97.56 105 PRO A O 1
ATOM 812 N N . ASN A 1 106 ? -17.087 -1.146 1.834 1.00 97.00 106 ASN A N 1
ATOM 813 C CA . ASN A 1 106 ? -16.649 -0.436 0.633 1.00 97.00 106 ASN A CA 1
ATOM 814 C C . ASN A 1 106 ? -15.581 0.604 0.995 1.00 97.00 106 ASN A C 1
ATOM 816 O O . ASN A 1 106 ? -14.559 0.709 0.319 1.00 97.00 106 ASN A O 1
ATOM 820 N N . VAL A 1 107 ? -15.785 1.341 2.092 1.00 96.94 107 VAL A N 1
ATOM 821 C CA . VAL A 1 107 ? -14.814 2.339 2.571 1.00 96.94 107 VAL A CA 1
ATOM 822 C C . VAL A 1 107 ? -13.526 1.651 3.038 1.00 96.94 107 VAL A C 1
ATOM 824 O O . VAL A 1 107 ? -12.436 2.079 2.659 1.00 96.94 107 VAL A O 1
ATOM 827 N N . ALA A 1 108 ? -13.627 0.542 3.780 1.00 97.81 108 ALA A N 1
ATOM 828 C CA . ALA A 1 108 ? -12.462 -0.247 4.188 1.00 97.81 108 ALA A CA 1
ATOM 829 C C . ALA A 1 108 ? -11.683 -0.823 2.986 1.00 97.81 108 ALA A C 1
ATOM 831 O O . ALA A 1 108 ? -10.452 -0.776 2.975 1.00 97.81 108 ALA A O 1
ATOM 832 N N . GLN A 1 109 ? -12.377 -1.307 1.949 1.00 96.94 109 GLN A N 1
ATOM 833 C CA . GLN A 1 109 ? -11.748 -1.811 0.721 1.00 96.94 109 GLN A CA 1
ATOM 834 C C . GLN A 1 109 ? -11.045 -0.709 -0.080 1.00 96.94 109 GLN A C 1
ATOM 836 O O . GLN A 1 109 ? -9.943 -0.941 -0.572 1.00 96.94 109 GLN A O 1
ATOM 841 N N . LEU A 1 110 ? -11.617 0.497 -0.174 1.00 96.88 110 LEU A N 1
ATOM 842 C CA . LEU A 1 110 ? -10.960 1.637 -0.831 1.00 96.88 110 LEU A CA 1
ATOM 843 C C . LEU A 1 110 ? -9.642 2.011 -0.134 1.00 96.88 110 LEU A C 1
ATOM 845 O O . LEU A 1 110 ? -8.623 2.187 -0.801 1.00 96.88 110 LEU A O 1
ATOM 849 N N . TYR A 1 111 ? -9.630 2.050 1.201 1.00 97.56 111 TYR A N 1
ATOM 850 C CA . TYR A 1 111 ? -8.405 2.275 1.977 1.00 97.56 111 TYR A CA 1
ATOM 851 C C . TYR A 1 111 ? -7.398 1.116 1.855 1.00 97.56 111 TYR A C 1
ATOM 853 O O . TYR A 1 111 ? -6.193 1.356 1.826 1.00 97.56 111 TYR A O 1
ATOM 861 N N . ALA A 1 112 ? -7.854 -0.134 1.720 1.00 95.69 112 ALA A N 1
ATOM 862 C CA . ALA A 1 112 ? -6.968 -1.274 1.468 1.00 95.69 112 ALA A CA 1
ATOM 863 C C . ALA A 1 112 ? -6.331 -1.238 0.064 1.00 95.69 112 ALA A C 1
ATOM 865 O O . ALA A 1 112 ? -5.149 -1.553 -0.078 1.00 95.69 112 ALA A O 1
ATOM 866 N N . VAL A 1 113 ? -7.070 -0.799 -0.962 1.00 96.31 113 VAL A N 1
ATOM 867 C CA . VAL A 1 113 ? -6.517 -0.542 -2.305 1.00 96.31 113 VAL A CA 1
ATOM 868 C C . VAL A 1 113 ? -5.459 0.560 -2.249 1.00 96.31 113 VAL A C 1
ATOM 870 O O . VAL A 1 113 ? -4.395 0.402 -2.845 1.00 96.31 113 VAL A O 1
ATOM 873 N N . GLU A 1 114 ? -5.699 1.635 -1.496 1.00 95.06 114 GLU A N 1
ATOM 874 C CA . GLU A 1 114 ? -4.720 2.712 -1.308 1.00 95.06 114 GLU A CA 1
ATOM 875 C C . GLU A 1 114 ? -3.463 2.234 -0.559 1.00 95.06 114 GLU A C 1
ATOM 877 O O . GLU A 1 114 ? -2.344 2.526 -0.981 1.00 95.06 114 GLU A O 1
ATOM 882 N N . ALA A 1 115 ? -3.620 1.415 0.485 1.00 91.94 115 ALA A N 1
ATOM 883 C CA . ALA A 1 115 ? -2.499 0.797 1.192 1.00 91.94 115 ALA A CA 1
ATOM 884 C C . ALA A 1 115 ? -1.615 -0.043 0.250 1.00 91.94 115 ALA A C 1
ATOM 886 O O . ALA A 1 115 ? -0.392 0.104 0.252 1.00 91.94 115 ALA A O 1
ATOM 887 N N . ILE A 1 116 ? -2.224 -0.878 -0.599 1.00 90.31 116 ILE A N 1
ATOM 888 C CA . ILE A 1 116 ? -1.507 -1.670 -1.611 1.00 90.31 116 ILE A CA 1
ATOM 889 C C . ILE A 1 116 ? -0.828 -0.745 -2.632 1.00 90.31 116 ILE A C 1
ATOM 891 O O . ILE A 1 116 ? 0.359 -0.912 -2.910 1.00 90.31 116 ILE A O 1
ATOM 895 N N . ARG A 1 117 ? -1.533 0.284 -3.129 1.00 91.44 117 ARG A N 1
ATOM 896 C CA . ARG A 1 117 ? -1.002 1.271 -4.085 1.00 91.44 117 ARG A CA 1
ATOM 897 C C . ARG A 1 117 ? 0.243 1.984 -3.552 1.00 91.44 117 ARG A C 1
ATOM 899 O O . ARG A 1 117 ? 1.192 2.184 -4.309 1.00 91.44 117 ARG A O 1
ATOM 906 N N . LEU A 1 118 ? 0.254 2.366 -2.274 1.00 87.62 118 LEU A N 1
ATOM 907 C CA . LEU A 1 118 ? 1.413 2.981 -1.622 1.00 87.62 118 LEU A CA 1
ATOM 908 C C . LEU A 1 118 ? 2.595 2.005 -1.556 1.00 87.62 118 LEU A C 1
ATOM 910 O O . LEU A 1 118 ? 3.707 2.367 -1.945 1.00 87.62 118 LEU A O 1
ATOM 914 N N . VAL A 1 119 ? 2.366 0.762 -1.124 1.00 83.62 119 VAL A N 1
ATOM 915 C CA . VAL A 1 119 ? 3.425 -0.256 -1.028 1.00 83.62 119 VAL A CA 1
ATOM 916 C C . VAL A 1 119 ? 4.013 -0.587 -2.402 1.00 83.62 119 VAL A C 1
ATOM 918 O O . VAL A 1 119 ? 5.235 -0.562 -2.550 1.00 83.62 119 VAL A O 1
ATOM 921 N N . ASP A 1 120 ? 3.181 -0.805 -3.422 1.00 83.75 120 ASP A N 1
ATOM 922 C CA . ASP A 1 120 ? 3.633 -1.070 -4.793 1.00 83.75 120 ASP A CA 1
ATOM 923 C C . ASP A 1 120 ? 4.374 0.132 -5.398 1.00 83.75 120 ASP A C 1
ATOM 925 O O . ASP A 1 120 ? 5.412 -0.040 -6.042 1.00 83.75 120 ASP A O 1
ATOM 929 N N . HIS A 1 121 ? 3.902 1.360 -5.146 1.00 83.56 121 HIS A N 1
ATOM 930 C CA . HIS A 1 121 ? 4.577 2.583 -5.587 1.00 83.56 121 HIS A CA 1
ATOM 931 C C . HIS A 1 121 ? 5.998 2.674 -5.021 1.00 83.56 121 HIS A C 1
ATOM 933 O O . HIS A 1 121 ? 6.952 2.880 -5.774 1.00 83.56 121 HIS A O 1
ATOM 939 N N . TYR A 1 122 ? 6.168 2.493 -3.710 1.00 80.25 122 TYR A N 1
ATOM 940 C CA . TYR A 1 122 ? 7.488 2.556 -3.087 1.00 80.25 122 TYR A CA 1
ATOM 941 C C . TYR A 1 122 ? 8.364 1.338 -3.413 1.00 80.25 122 TYR A C 1
ATOM 943 O O . TYR A 1 122 ? 9.566 1.510 -3.627 1.00 80.25 122 TYR A O 1
ATOM 951 N N . HIS A 1 123 ? 7.793 0.140 -3.564 1.00 79.31 123 HIS A N 1
ATOM 952 C CA . HIS A 1 123 ? 8.531 -1.031 -4.041 1.00 79.31 123 HIS A CA 1
ATOM 953 C C . HIS A 1 123 ? 9.096 -0.807 -5.453 1.00 79.31 123 HIS A C 1
ATOM 955 O O . HIS A 1 123 ? 10.294 -0.995 -5.670 1.00 79.31 123 H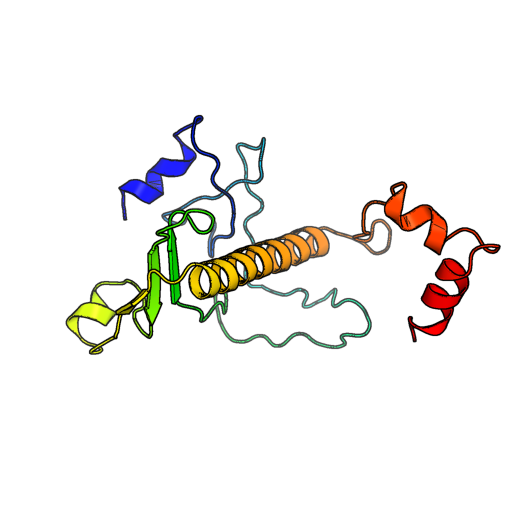IS A O 1
ATOM 961 N N . PHE A 1 124 ? 8.280 -0.310 -6.393 1.00 80.06 124 PHE A N 1
ATOM 962 C CA . PHE A 1 124 ? 8.729 0.037 -7.745 1.00 80.06 124 PHE A CA 1
ATOM 963 C C . PHE A 1 124 ? 9.895 1.036 -7.728 1.00 80.06 124 PHE A C 1
ATOM 965 O O . PHE A 1 124 ? 10.896 0.819 -8.411 1.00 80.06 124 PHE A O 1
ATOM 972 N N . ARG A 1 125 ? 9.812 2.095 -6.907 1.00 79.19 125 ARG A N 1
ATOM 973 C CA . ARG A 1 125 ? 10.900 3.078 -6.745 1.00 79.19 125 ARG A CA 1
ATOM 974 C C . ARG A 1 125 ? 12.197 2.426 -6.266 1.00 79.19 125 ARG A C 1
ATOM 976 O O . ARG A 1 125 ? 13.258 2.741 -6.793 1.00 79.19 125 ARG A O 1
ATOM 983 N N . ALA A 1 126 ? 12.113 1.517 -5.297 1.00 77.00 126 ALA A N 1
ATOM 984 C CA . ALA A 1 126 ? 13.275 0.846 -4.723 1.00 77.00 126 ALA A CA 1
ATOM 985 C C . ALA A 1 126 ? 13.953 -0.118 -5.713 1.00 77.00 126 ALA A C 1
ATOM 987 O O . ALA A 1 126 ? 15.180 -0.202 -5.764 1.00 77.00 126 ALA A O 1
ATOM 988 N N . VAL A 1 127 ? 13.167 -0.807 -6.547 1.00 78.69 127 VAL A N 1
ATOM 989 C CA . VAL A 1 127 ? 13.697 -1.628 -7.648 1.00 78.69 127 VAL A CA 1
ATOM 990 C C . VAL A 1 127 ? 14.317 -0.734 -8.733 1.00 78.69 127 VAL A C 1
ATOM 992 O O . VAL A 1 127 ? 15.421 -1.012 -9.195 1.00 78.69 127 VAL A O 1
ATOM 995 N N . LEU A 1 128 ? 13.670 0.383 -9.089 1.00 78.25 128 LEU A N 1
ATOM 996 C CA . LEU A 1 128 ? 14.161 1.332 -10.097 1.00 78.25 128 LEU A CA 1
ATOM 997 C C . LEU A 1 128 ? 15.456 2.043 -9.666 1.00 78.25 128 LEU A C 1
ATOM 999 O O . LEU A 1 128 ? 16.351 2.215 -10.492 1.00 78.25 128 LEU A O 1
ATOM 1003 N N . GLN A 1 129 ? 15.613 2.363 -8.378 1.00 74.88 129 GLN A N 1
ATOM 1004 C CA . GLN A 1 129 ? 16.849 2.916 -7.804 1.00 74.88 129 GLN A CA 1
ATOM 1005 C C . GLN A 1 129 ? 18.070 1.994 -7.999 1.00 74.88 129 GLN A C 1
ATOM 1007 O O . GLN A 1 129 ? 19.192 2.488 -8.102 1.00 74.88 129 GLN A O 1
ATOM 1012 N N . ASN A 1 130 ? 17.853 0.677 -8.070 1.00 74.25 130 ASN A N 1
ATOM 1013 C CA . ASN A 1 130 ? 18.892 -0.339 -8.274 1.00 74.25 130 ASN A CA 1
ATOM 1014 C C . ASN A 1 130 ? 19.013 -0.806 -9.742 1.00 74.25 130 ASN A C 1
ATOM 1016 O O . ASN A 1 130 ? 19.770 -1.730 -10.033 1.00 74.25 130 ASN A O 1
ATOM 1020 N N . SER A 1 131 ? 18.267 -0.190 -10.664 1.00 76.12 131 SER A N 1
ATOM 1021 C CA . SER A 1 131 ? 18.290 -0.518 -12.094 1.00 76.12 131 SER A CA 1
ATOM 1022 C C . SER A 1 131 ? 19.319 0.308 -12.877 1.00 76.12 131 SER A C 1
ATOM 1024 O O . SER A 1 131 ? 19.887 1.277 -12.371 1.00 76.12 131 SER A O 1
ATOM 1026 N N . SER A 1 132 ? 19.549 -0.065 -14.136 1.00 75.69 132 SER A N 1
ATOM 1027 C CA . SER A 1 132 ? 20.426 0.651 -15.069 1.00 75.69 132 SER A CA 1
ATOM 1028 C C . SER A 1 132 ? 19.780 0.763 -16.451 1.00 75.69 132 SER A C 1
ATOM 1030 O O . SER A 1 132 ? 18.857 0.019 -16.776 1.00 75.69 132 SER A O 1
ATOM 1032 N N . GLU A 1 133 ? 20.312 1.624 -17.323 1.00 72.31 133 GLU A N 1
ATOM 1033 C CA . GLU A 1 133 ? 19.903 1.675 -18.741 1.00 72.31 133 GLU A CA 1
ATOM 1034 C C . GLU A 1 133 ? 20.088 0.322 -19.457 1.00 72.31 133 GLU A C 1
ATOM 1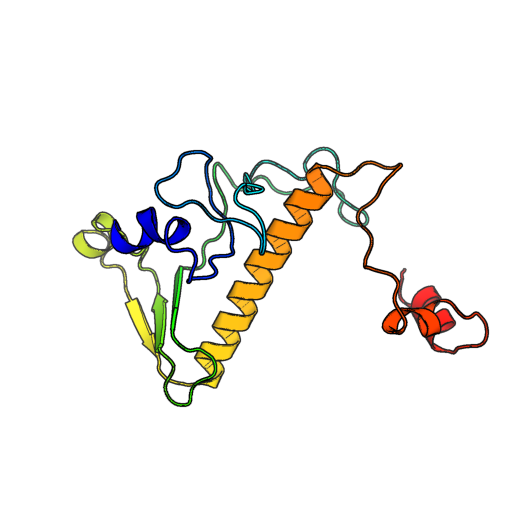036 O O . GLU A 1 133 ? 19.333 -0.026 -20.361 1.00 72.31 133 GLU A O 1
ATOM 1041 N N . THR A 1 134 ? 21.068 -0.474 -19.016 1.00 75.62 134 THR A N 1
ATOM 1042 C CA . THR A 1 134 ? 21.350 -1.832 -19.509 1.00 75.62 134 THR A CA 1
ATOM 1043 C C . THR A 1 134 ? 20.481 -2.923 -18.874 1.00 75.62 134 THR A C 1
ATOM 1045 O O . THR A 1 134 ? 20.508 -4.068 -19.322 1.00 75.62 134 THR A O 1
ATOM 1048 N N . SER A 1 135 ? 19.729 -2.613 -17.818 1.00 77.44 135 SER A N 1
ATOM 1049 C CA . SER A 1 135 ? 18.838 -3.532 -17.097 1.00 77.44 135 SER A CA 1
ATOM 1050 C C . SER A 1 135 ? 17.652 -2.754 -16.500 1.00 77.44 135 SER A C 1
ATOM 1052 O O . SER A 1 135 ? 17.561 -2.611 -15.278 1.00 77.44 135 SER A O 1
ATOM 1054 N N . PRO A 1 136 ? 16.763 -2.200 -17.350 1.00 75.12 136 PRO A N 1
ATOM 1055 C CA . PRO A 1 136 ? 15.651 -1.366 -16.907 1.00 75.12 136 PRO A CA 1
ATOM 1056 C C . PRO A 1 136 ? 14.564 -2.188 -16.207 1.00 75.12 136 PRO A C 1
ATOM 1058 O O . PRO A 1 136 ? 14.341 -3.359 -16.524 1.00 75.12 136 PRO A O 1
ATOM 1061 N N . VAL A 1 137 ? 13.823 -1.551 -15.295 1.00 78.38 137 VAL A N 1
ATOM 1062 C CA . VAL A 1 137 ? 12.648 -2.171 -14.663 1.00 78.38 137 VAL A CA 1
ATOM 1063 C C . VAL A 1 137 ? 11.534 -2.317 -15.693 1.00 78.38 137 VAL A C 1
ATOM 1065 O O . VAL A 1 137 ? 11.002 -1.331 -16.198 1.00 78.38 137 VAL A O 1
ATOM 1068 N N . MET A 1 138 ? 11.172 -3.562 -15.994 1.00 76.88 138 MET A N 1
ATOM 1069 C CA . MET A 1 138 ? 10.171 -3.915 -16.999 1.00 76.88 138 MET A CA 1
ATOM 1070 C C . MET A 1 138 ? 9.104 -4.819 -16.383 1.00 76.88 138 MET A C 1
ATOM 1072 O O . MET A 1 138 ? 9.419 -5.716 -15.601 1.00 76.88 138 MET A O 1
ATOM 1076 N N . LEU A 1 139 ? 7.841 -4.626 -16.775 1.00 77.56 139 LEU A N 1
ATOM 1077 C CA . LEU A 1 139 ? 6.764 -5.556 -16.422 1.00 77.56 139 LEU A CA 1
ATOM 1078 C C . LEU A 1 139 ? 7.070 -6.959 -16.970 1.00 77.56 139 LEU A C 1
ATOM 1080 O O . LEU A 1 139 ? 7.522 -7.099 -18.112 1.00 77.56 139 LEU A O 1
ATOM 1084 N N . ARG A 1 140 ? 6.792 -7.998 -16.171 1.00 78.94 140 ARG A N 1
ATOM 1085 C CA . ARG A 1 140 ? 7.047 -9.396 -16.545 1.00 78.94 140 ARG A CA 1
ATOM 1086 C C . ARG A 1 140 ? 6.223 -9.766 -17.786 1.00 78.94 140 ARG A C 1
ATOM 1088 O O . ARG A 1 140 ? 4.995 -9.649 -17.787 1.00 78.94 140 ARG A O 1
ATOM 1095 N N . ARG A 1 141 ? 6.910 -10.154 -18.865 1.00 78.62 141 ARG A N 1
ATOM 1096 C CA . ARG A 1 141 ? 6.312 -10.397 -20.187 1.00 78.62 141 ARG A CA 1
ATOM 1097 C C . ARG A 1 141 ? 5.789 -11.827 -20.323 1.00 78.62 141 ARG A C 1
ATOM 1099 O O . ARG A 1 141 ? 6.379 -12.643 -21.026 1.00 78.62 141 ARG A O 1
ATOM 1106 N N . ASP A 1 142 ? 4.669 -12.097 -19.664 1.00 83.75 142 ASP A N 1
ATOM 1107 C CA . ASP A 1 142 ? 3.969 -13.386 -19.743 1.00 83.75 142 ASP A CA 1
ATOM 1108 C C . ASP A 1 142 ? 2.857 -13.364 -20.813 1.00 83.75 142 ASP A C 1
ATOM 1110 O O . ASP A 1 142 ? 2.690 -12.385 -21.549 1.00 83.75 142 ASP A O 1
ATOM 1114 N N . ASP A 1 143 ? 2.049 -14.428 -20.856 1.00 88.75 143 ASP A N 1
ATOM 1115 C CA . ASP A 1 143 ? 0.917 -14.628 -21.775 1.00 88.75 143 ASP A CA 1
ATOM 1116 C C . ASP A 1 143 ? -0.026 -13.420 -21.882 1.00 88.75 143 ASP A C 1
ATOM 1118 O O . ASP A 1 143 ? -0.467 -13.070 -22.980 1.00 88.75 143 ASP A O 1
ATOM 1122 N N . TRP A 1 144 ? -0.268 -12.713 -20.769 1.00 85.25 144 TRP A N 1
ATOM 1123 C CA . TRP A 1 144 ? -1.122 -11.519 -20.735 1.00 85.25 144 TRP A CA 1
ATOM 1124 C C . TRP A 1 144 ? -0.670 -10.436 -21.730 1.00 85.25 144 TRP A C 1
ATOM 1126 O O . TRP A 1 144 ? -1.506 -9.756 -22.332 1.00 85.25 144 TRP A O 1
ATOM 1136 N N . CYS A 1 145 ? 0.645 -10.287 -21.940 1.00 89.25 145 CYS A N 1
ATOM 1137 C CA . CYS A 1 145 ? 1.197 -9.237 -22.788 1.00 89.25 145 CYS A CA 1
ATOM 1138 C C . CYS A 1 145 ? 1.389 -9.668 -24.249 1.00 89.25 145 CYS A C 1
ATOM 1140 O O . CYS A 1 145 ? 1.476 -8.796 -25.109 1.00 89.25 145 CYS A O 1
ATOM 1142 N N . GLN A 1 146 ? 1.425 -10.973 -24.560 1.00 90.62 146 GLN A N 1
ATOM 1143 C CA . GLN A 1 146 ? 1.783 -11.484 -25.897 1.00 90.62 146 GLN A CA 1
ATOM 1144 C C . GLN A 1 146 ? 0.921 -10.867 -27.010 1.00 90.62 146 GLN A C 1
ATOM 1146 O O . GLN A 1 146 ? 1.436 -10.441 -28.044 1.00 90.62 146 GLN A O 1
ATOM 1151 N N . SER A 1 147 ? -0.384 -10.717 -26.760 1.00 92.31 147 SER A N 1
ATOM 1152 C CA . SER A 1 147 ? -1.324 -10.073 -27.691 1.00 92.31 147 SER A CA 1
ATOM 1153 C C . SER A 1 147 ? -0.996 -8.606 -28.019 1.00 92.31 147 SER A C 1
ATOM 1155 O O . SER A 1 147 ? -1.310 -8.147 -29.112 1.00 92.31 147 SER A O 1
ATOM 1157 N N . TYR A 1 148 ? -0.303 -7.884 -27.134 1.00 90.62 148 TYR A N 1
ATOM 1158 C CA . TYR A 1 148 ? 0.171 -6.515 -27.368 1.00 90.62 148 TYR A CA 1
ATOM 1159 C C . TYR A 1 148 ? 1.499 -6.461 -28.150 1.00 90.62 148 TYR A C 1
ATOM 1161 O O . TYR A 1 148 ? 1.957 -5.369 -28.496 1.00 90.62 148 TYR A O 1
ATOM 1169 N N . TYR A 1 149 ? 2.133 -7.603 -28.440 1.00 89.31 149 TYR A N 1
ATOM 1170 C CA . TYR A 1 149 ? 3.388 -7.688 -29.200 1.00 89.31 149 TYR A CA 1
ATOM 1171 C C . TYR A 1 149 ? 3.275 -8.482 -30.517 1.00 89.31 149 TYR A C 1
ATOM 1173 O O . TYR A 1 149 ? 4.162 -8.343 -31.354 1.00 89.31 149 TYR A O 1
ATOM 1181 N N . ASP A 1 150 ? 2.195 -9.236 -30.762 1.00 93.12 150 ASP A N 1
ATOM 1182 C CA . ASP A 1 150 ? 1.905 -9.830 -32.081 1.00 93.12 150 ASP A CA 1
ATOM 1183 C C . ASP A 1 150 ? 1.448 -8.744 -33.083 1.00 93.12 150 ASP A C 1
ATOM 1185 O O . ASP A 1 150 ? 0.370 -8.175 -32.894 1.00 93.12 150 ASP A O 1
ATOM 1189 N N . PRO A 1 151 ? 2.191 -8.460 -34.175 1.00 94.31 151 PRO A N 1
ATOM 1190 C CA . PRO A 1 151 ? 1.824 -7.425 -35.151 1.00 94.31 151 PRO A CA 1
ATOM 1191 C C . PRO A 1 151 ? 0.468 -7.637 -35.843 1.00 94.31 151 PRO A C 1
ATOM 1193 O O . PRO A 1 151 ? -0.080 -6.692 -36.411 1.00 94.31 151 PRO A O 1
ATOM 1196 N N . ARG A 1 152 ? -0.071 -8.863 -35.811 1.00 95.12 152 ARG A N 1
ATOM 1197 C CA . ARG A 1 152 ? -1.361 -9.244 -36.413 1.00 95.12 152 ARG A CA 1
ATOM 1198 C C . ARG A 1 152 ? -2.550 -8.976 -35.485 1.00 95.12 152 ARG A C 1
ATOM 1200 O O . ARG A 1 152 ? -3.693 -9.092 -35.915 1.00 95.12 152 ARG A O 1
ATOM 1207 N N . ASN A 1 153 ? -2.300 -8.663 -34.213 1.00 94.69 153 ASN A N 1
ATOM 1208 C CA . ASN A 1 153 ? -3.331 -8.456 -33.202 1.00 94.69 153 ASN A CA 1
ATOM 1209 C C . ASN A 1 153 ? -3.630 -6.956 -33.025 1.00 94.69 153 ASN A C 1
ATOM 1211 O O . ASN A 1 153 ? -2.714 -6.135 -32.939 1.00 94.69 153 ASN A O 1
ATOM 1215 N N . PHE A 1 154 ? -4.912 -6.590 -32.922 1.00 94.50 154 PHE A N 1
ATOM 1216 C CA . PHE A 1 154 ? -5.339 -5.195 -32.754 1.00 94.50 154 PHE A CA 1
ATOM 1217 C C . PHE A 1 154 ? -4.727 -4.532 -31.508 1.00 94.50 154 PHE A C 1
ATOM 1219 O O . PHE A 1 154 ? -4.404 -3.347 -31.541 1.00 94.50 154 PHE A O 1
ATOM 1226 N N . LYS A 1 155 ? -4.472 -5.308 -30.447 1.00 91.38 155 LYS A N 1
ATOM 1227 C CA . LYS A 1 155 ? -3.821 -4.849 -29.210 1.00 91.38 155 LYS A CA 1
ATOM 1228 C C . LYS A 1 155 ? -2.387 -4.349 -29.419 1.00 91.38 155 LYS A C 1
ATOM 1230 O O . LYS A 1 155 ? -1.911 -3.484 -28.686 1.00 91.38 155 LYS A O 1
ATOM 1235 N N . CYS A 1 156 ? -1.685 -4.847 -30.437 1.00 92.50 156 CYS A N 1
ATOM 1236 C CA . CYS A 1 156 ? -0.367 -4.330 -30.799 1.00 92.50 156 CYS A CA 1
ATOM 1237 C C . CYS A 1 156 ? -0.467 -2.933 -31.437 1.00 92.50 156 CYS A C 1
ATOM 1239 O O . CYS A 1 156 ? 0.334 -2.057 -31.113 1.00 92.50 156 CYS A O 1
ATOM 1241 N N . GLN A 1 157 ? -1.498 -2.690 -32.257 1.00 90.00 157 GLN A N 1
ATOM 1242 C CA . GLN A 1 157 ? -1.792 -1.362 -32.815 1.00 90.00 157 GLN A CA 1
ATOM 1243 C C . GLN A 1 157 ? -2.246 -0.385 -31.719 1.00 90.00 157 GLN A C 1
ATOM 1245 O O . GLN A 1 157 ? -1.723 0.721 -31.638 1.00 90.00 157 GLN A O 1
ATOM 1250 N N . GLU A 1 158 ? -3.140 -0.819 -30.825 1.00 91.19 158 GLU A N 1
ATOM 1251 C CA . GLU A 1 158 ? -3.577 -0.073 -29.634 1.00 91.19 158 GLU A CA 1
ATOM 1252 C C . GLU A 1 158 ? -2.378 0.417 -28.803 1.00 91.19 158 GLU A C 1
ATOM 1254 O O . GLU A 1 158 ? -2.237 1.619 -28.573 1.00 91.19 158 GLU A O 1
ATOM 1259 N N . ARG A 1 159 ? -1.445 -0.481 -28.447 1.00 88.81 159 ARG A N 1
ATOM 1260 C CA . ARG A 1 159 ? -0.220 -0.122 -27.710 1.00 88.81 159 ARG A CA 1
ATOM 1261 C C . ARG A 1 159 ? 0.664 0.879 -28.462 1.00 88.81 159 ARG A C 1
ATOM 1263 O O . ARG A 1 159 ? 1.307 1.701 -27.822 1.00 88.81 159 ARG A O 1
ATOM 1270 N N . ILE A 1 160 ? 0.755 0.799 -29.790 1.00 88.44 160 ILE A N 1
ATOM 1271 C CA . ILE A 1 160 ? 1.600 1.702 -30.594 1.00 88.44 160 ILE A CA 1
ATOM 1272 C C . ILE A 1 160 ? 0.954 3.089 -30.753 1.00 88.44 160 ILE A C 1
ATOM 1274 O O . ILE A 1 160 ? 1.665 4.092 -30.814 1.00 88.44 160 ILE A O 1
ATOM 1278 N N . LEU A 1 161 ? -0.378 3.157 -30.809 1.00 88.00 161 LEU A N 1
ATOM 1279 C CA . LEU A 1 161 ? -1.129 4.404 -30.968 1.00 88.00 161 LEU A CA 1
ATOM 1280 C C . LEU A 1 161 ? -1.285 5.179 -29.652 1.00 88.00 161 LEU A C 1
ATOM 1282 O O . LEU A 1 161 ? -1.196 6.402 -29.674 1.00 88.00 161 LEU A O 1
ATOM 1286 N N . LEU A 1 162 ? -1.494 4.481 -28.530 1.00 80.69 162 LEU A N 1
ATOM 1287 C CA . LEU A 1 162 ? -1.777 5.083 -27.217 1.00 80.69 162 LEU A CA 1
ATOM 1288 C C . LEU A 1 162 ? -0.536 5.313 -26.332 1.00 80.69 162 LEU A C 1
ATOM 1290 O O . LEU A 1 162 ? -0.669 5.803 -25.216 1.00 80.69 162 LEU A O 1
ATOM 1294 N N . ALA A 1 163 ? 0.666 4.967 -26.802 1.00 70.31 163 ALA A N 1
ATOM 1295 C CA . ALA A 1 163 ? 1.931 5.195 -26.091 1.00 70.31 163 ALA A CA 1
ATOM 1296 C C . ALA A 1 163 ? 2.668 6.465 -26.574 1.00 70.31 163 ALA A C 1
ATOM 1298 O O . ALA A 1 163 ? 3.890 6.446 -26.744 1.00 70.31 163 ALA A O 1
ATOM 1299 N N . LYS A 1 164 ? 1.920 7.541 -26.846 1.00 49.06 164 LYS A N 1
ATOM 1300 C CA . LYS A 1 164 ? 2.408 8.850 -27.307 1.00 49.06 164 LYS A CA 1
ATOM 1301 C C . LYS A 1 164 ? 1.863 9.977 -26.440 1.00 49.06 164 LYS A C 1
ATOM 1303 O O . LYS A 1 164 ? 0.678 9.871 -26.062 1.00 49.06 164 LYS A O 1
#

Sequence (164 aa):
MDAIKNLHQRKTIFTYGVTQSEGGDVNVFPPGSSNGIIVPFSFLSKHVPQPFVKEWSGGMGQVIHDKFIIIDFNDKNPQLFTGSSNLAAGGEEQNNDNLLAFTDPNVAQLYAVEAIRLVDHYHFRAVLQNSSETSPVMLRRDDWCQSYYDPRNFKCQERILLAK

Foldseek 3Di:
DQVQLCQLVPPVDQFAFADADDVDSHDHDDPPDSDHLHQHPDDVPVPDDPPDDDDDDPDGTDPPQWDWDWAPLPDQFIKIKGWNDPVDDCCVPPVVTDIDIDRDSVVSVVVVVVRVVNRVVRVQVSVQVVADPVGHDDDDDDPVCVLCVPPVHVNVVVCVVPVD

InterPro domains:
  IPR001736 Phospholipase D/Transphosphatidylase [PS50035] (60-91)
  IPR025202 Cardiolipin synthase-like, phospholipase D-like domain [PF13091] (62-114)